Protein AF-A0A355QKP8-F1 (afdb_monomer_lite)

Secondary structure (DSSP, 8-state):
-HHHHHHHHHHHHHHHS-HHHHHHHHHHHHHHHHHHHHHHHHHHHHTT-TT---S---TTTTHHHHHHHHHHHHHHHHT-HHHHHHHHHHHHHHHHHHHHH-

Foldseek 3Di:
DVVVVVVVVVVVPPVVDPPLLVVLQVLLVVLLVQLVVLVVVLVCVVVVDPVDDDPDDDPDPPVVSVVSNV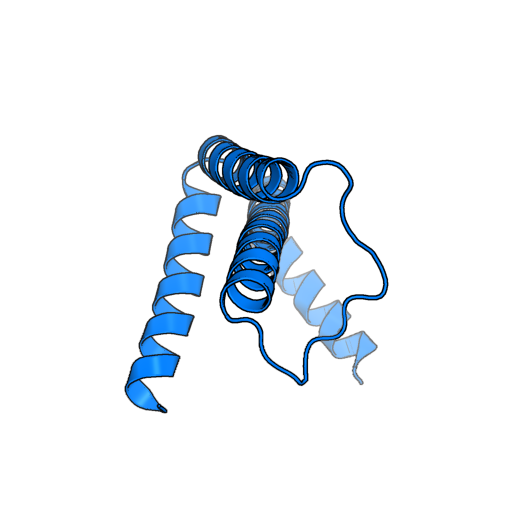VSVVVLVVSDDSSVVSSVVVVVVVVVCVVVPD

Structure (mmCIF, N/CA/C/O backbone):
data_AF-A0A355QKP8-F1
#
_entry.id   AF-A0A355QKP8-F1
#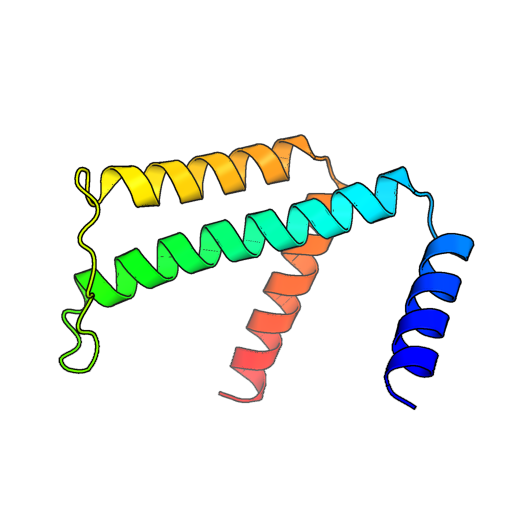
loop_
_atom_site.group_PDB
_atom_site.id
_atom_site.type_symbol
_atom_site.label_atom_id
_atom_site.label_alt_id
_atom_site.label_comp_id
_atom_site.label_asym_id
_atom_site.label_entity_id
_atom_site.label_seq_id
_atom_site.pdbx_PDB_ins_code
_atom_site.Cartn_x
_atom_site.Cartn_y
_atom_site.Cartn_z
_atom_site.occupancy
_atom_site.B_iso_or_equiv
_atom_site.auth_seq_id
_atom_site.auth_comp_id
_atom_site.auth_asym_id
_atom_site.auth_atom_id
_atom_site.pdbx_PDB_model_num
ATOM 1 N N . VAL A 1 1 ? -28.148 1.274 -10.314 1.00 85.31 1 VAL A N 1
ATOM 2 C CA . VAL A 1 1 ? -27.765 0.145 -9.428 1.00 85.31 1 VAL A CA 1
ATOM 3 C C . VAL A 1 1 ? -26.421 0.385 -8.745 1.00 85.31 1 VAL A C 1
ATOM 5 O O . VAL A 1 1 ? -26.413 0.440 -7.526 1.00 85.31 1 VAL A O 1
ATOM 8 N N . GLY A 1 2 ? -25.320 0.613 -9.478 1.00 90.50 2 GLY A N 1
ATOM 9 C CA . GLY A 1 2 ? -23.979 0.789 -8.882 1.00 90.50 2 GLY A CA 1
ATOM 10 C C . GLY A 1 2 ? -23.879 1.865 -7.791 1.00 90.50 2 GLY A C 1
ATOM 11 O O . GLY A 1 2 ? -23.387 1.574 -6.711 1.00 90.50 2 GLY A O 1
ATOM 12 N N . VAL A 1 3 ? -24.427 3.063 -8.029 1.00 92.31 3 VAL A N 1
ATOM 13 C CA . VAL A 1 3 ? -24.417 4.171 -7.046 1.00 92.31 3 VAL A CA 1
ATOM 14 C C . VAL A 1 3 ? -25.199 3.829 -5.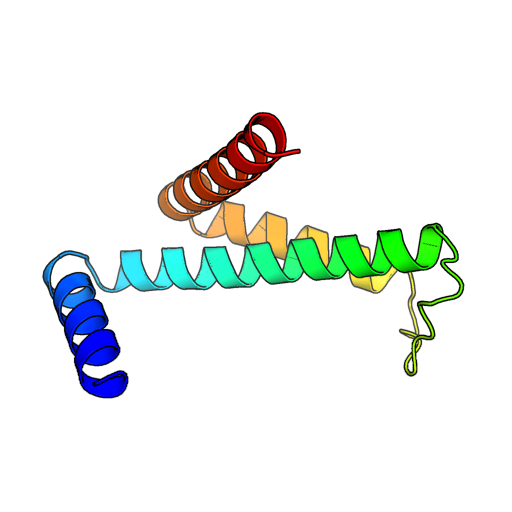775 1.00 92.31 3 VAL A C 1
ATOM 16 O O . VAL A 1 3 ? -24.780 4.168 -4.674 1.00 92.31 3 VAL A O 1
ATOM 19 N N . VAL A 1 4 ? -26.331 3.134 -5.919 1.00 95.50 4 VAL A N 1
ATOM 20 C CA . VAL A 1 4 ? -27.145 2.710 -4.771 1.00 95.50 4 VAL A CA 1
ATOM 21 C C . VAL A 1 4 ? -26.388 1.666 -3.953 1.00 95.50 4 VAL A C 1
ATOM 23 O O . VAL A 1 4 ? -26.348 1.780 -2.737 1.00 95.50 4 VAL A O 1
ATOM 26 N N . MET A 1 5 ? -25.726 0.712 -4.617 1.00 94.75 5 MET A N 1
ATOM 27 C CA . MET A 1 5 ? -24.932 -0.332 -3.961 1.00 94.75 5 MET A CA 1
ATOM 28 C C . MET A 1 5 ? -23.720 0.230 -3.214 1.00 94.75 5 MET A C 1
ATOM 30 O O . MET A 1 5 ? -23.479 -0.137 -2.066 1.00 94.75 5 MET A O 1
ATOM 34 N N . THR A 1 6 ? -22.957 1.135 -3.835 1.00 93.00 6 THR A N 1
ATOM 35 C CA . THR A 1 6 ? -21.808 1.765 -3.169 1.00 93.00 6 THR A CA 1
ATOM 36 C C . THR A 1 6 ? -22.261 2.674 -2.032 1.00 93.00 6 THR A C 1
ATOM 38 O O . THR A 1 6 ? -21.682 2.623 -0.949 1.00 93.00 6 THR A O 1
ATOM 41 N N . GLY A 1 7 ? -23.338 3.439 -2.233 1.00 93.06 7 GLY A N 1
ATOM 42 C CA . GLY A 1 7 ? -23.939 4.278 -1.199 1.00 93.06 7 GLY A CA 1
ATOM 43 C C . GLY A 1 7 ? -24.417 3.473 0.012 1.00 93.06 7 GLY A C 1
ATOM 44 O O . GLY A 1 7 ? -24.080 3.819 1.142 1.00 93.06 7 GLY A O 1
ATOM 45 N N . SER A 1 8 ? -25.132 2.361 -0.204 1.00 93.06 8 SER A N 1
ATOM 46 C CA . SER A 1 8 ? -25.588 1.492 0.888 1.00 93.06 8 SER A CA 1
ATOM 47 C C . SER A 1 8 ? -24.428 0.815 1.615 1.00 93.06 8 SER A C 1
ATOM 49 O O . SER A 1 8 ? -24.452 0.723 2.838 1.00 93.06 8 SER A O 1
ATOM 51 N N . ALA A 1 9 ? -23.393 0.380 0.889 1.00 89.25 9 ALA A N 1
ATOM 52 C CA . ALA A 1 9 ? -22.214 -0.227 1.499 1.00 89.25 9 ALA A CA 1
ATOM 53 C C . ALA A 1 9 ? -21.482 0.764 2.418 1.00 89.25 9 ALA A C 1
ATOM 55 O O . ALA A 1 9 ? -21.155 0.420 3.551 1.00 89.25 9 ALA A O 1
ATOM 56 N N . ILE A 1 10 ? -21.289 2.010 1.969 1.00 90.00 10 ILE A N 1
ATOM 57 C CA . ILE A 1 10 ? -20.680 3.064 2.793 1.00 90.00 10 ILE A CA 1
ATOM 58 C C . ILE A 1 10 ? -21.561 3.371 4.009 1.00 90.00 10 ILE A C 1
ATOM 60 O O . ILE A 1 10 ? -21.041 3.462 5.117 1.00 90.00 10 ILE A O 1
ATOM 64 N N . ALA A 1 11 ? -22.883 3.473 3.837 1.00 90.75 11 ALA A N 1
ATOM 65 C CA . ALA A 1 11 ? -23.804 3.738 4.943 1.00 90.75 11 ALA A CA 1
ATOM 66 C C . ALA A 1 11 ? -23.723 2.664 6.043 1.00 90.75 11 ALA A C 1
ATOM 68 O O . ALA A 1 11 ? -23.650 3.000 7.223 1.00 90.75 11 ALA A O 1
ATOM 69 N N . VAL A 1 12 ? -23.666 1.381 5.666 1.00 90.38 12 VAL A N 1
ATOM 70 C CA . VAL A 1 12 ? -23.492 0.269 6.617 1.00 90.38 12 VAL A CA 1
ATOM 71 C C . VAL A 1 12 ? -22.168 0.390 7.372 1.00 90.38 12 VAL A C 1
ATOM 73 O O . VAL A 1 12 ? -22.145 0.238 8.591 1.00 90.38 12 VAL A O 1
ATOM 76 N N . VAL A 1 13 ? -21.074 0.700 6.673 1.00 86.44 13 VAL A N 1
ATOM 77 C CA . VAL A 1 13 ? -19.748 0.847 7.293 1.00 86.44 13 VAL A CA 1
ATOM 78 C C . VAL A 1 13 ? -19.717 2.016 8.280 1.00 86.44 13 VAL A C 1
ATOM 80 O O . VAL A 1 13 ? -19.192 1.855 9.376 1.00 86.44 13 VAL A O 1
ATOM 83 N N . VAL A 1 14 ? -20.311 3.160 7.927 1.00 88.50 14 VAL A N 1
ATOM 84 C CA . VAL A 1 14 ? -20.350 4.360 8.783 1.00 88.50 14 VAL A CA 1
ATOM 85 C C . VAL A 1 14 ? -21.167 4.139 10.058 1.00 88.50 14 VAL A C 1
ATOM 87 O O . VAL A 1 14 ? -20.835 4.698 11.095 1.00 88.50 14 VAL A O 1
ATOM 90 N N . VAL A 1 15 ? -22.224 3.325 10.008 1.00 89.06 15 VAL A N 1
ATOM 91 C CA . VAL A 1 15 ? -23.022 2.998 11.204 1.00 89.06 15 VAL A CA 1
ATOM 92 C C . VAL A 1 15 ? -22.334 1.939 12.073 1.00 89.06 15 VAL A C 1
ATOM 94 O O . VAL A 1 15 ? -22.456 1.974 13.294 1.00 89.06 15 VAL A O 1
ATOM 97 N N . ALA A 1 16 ? -21.625 0.989 11.460 1.00 86.31 16 ALA A N 1
ATOM 98 C CA . ALA A 1 16 ? -20.994 -0.123 12.169 1.00 86.31 16 ALA A CA 1
ATOM 99 C C . ALA A 1 16 ? -19.630 0.223 12.793 1.00 86.31 16 ALA A C 1
ATOM 101 O O . ALA A 1 16 ? -19.232 -0.419 13.765 1.00 86.31 16 ALA A O 1
ATOM 102 N N . PHE A 1 17 ? -18.903 1.197 12.240 1.00 84.06 17 PHE A N 1
ATOM 103 C CA . PHE A 1 17 ? -17.544 1.540 12.656 1.00 84.06 17 PHE A CA 1
ATOM 104 C C . PHE A 1 17 ? -17.407 3.013 13.014 1.00 84.06 17 PHE A C 1
ATOM 106 O O . PHE A 1 17 ? -18.015 3.885 12.402 1.00 84.06 17 PHE A O 1
ATOM 113 N N . ASP A 1 18 ? -16.525 3.290 13.971 1.00 86.88 18 ASP A N 1
ATOM 114 C CA . ASP A 1 18 ? -16.158 4.660 14.293 1.00 86.88 18 ASP A CA 1
ATOM 115 C C . ASP A 1 18 ? -15.369 5.322 13.149 1.00 86.88 18 ASP A C 1
ATOM 117 O O . ASP A 1 18 ? -14.557 4.683 12.463 1.00 86.88 18 ASP A O 1
ATOM 121 N N . THR A 1 19 ? -15.578 6.629 12.981 1.00 86.12 19 THR A N 1
ATOM 122 C CA . THR A 1 19 ? -14.983 7.415 11.890 1.00 86.12 19 THR A CA 1
ATOM 123 C C . THR A 1 19 ? -13.452 7.374 11.933 1.00 86.12 19 THR A C 1
ATOM 125 O O . THR A 1 19 ? -12.809 7.304 10.883 1.00 86.12 19 THR A O 1
ATOM 128 N N . GLU A 1 20 ? -12.848 7.340 13.127 1.00 88.31 20 GLU A N 1
ATOM 129 C CA . GLU A 1 20 ? -11.395 7.242 13.288 1.00 88.31 20 GLU A CA 1
ATOM 130 C C . GLU A 1 20 ? -10.857 5.906 12.754 1.00 88.31 20 GLU A C 1
ATOM 132 O O . GLU A 1 20 ? -9.832 5.859 12.067 1.00 88.31 20 GLU A O 1
ATOM 137 N N . SER A 1 21 ? -11.569 4.810 13.027 1.00 87.69 21 SER A N 1
ATOM 138 C CA . SER A 1 21 ? -11.172 3.471 12.578 1.00 87.69 21 SER A CA 1
ATOM 139 C C . SER A 1 21 ? -11.279 3.341 11.058 1.00 87.69 21 SER A C 1
ATOM 141 O O . SER A 1 21 ? -10.362 2.820 10.420 1.00 87.69 21 SER A O 1
ATOM 143 N N . ILE A 1 22 ? -12.349 3.880 10.464 1.00 88.50 22 ILE A N 1
ATOM 144 C CA . ILE A 1 22 ? -12.539 3.908 9.006 1.00 88.50 22 ILE A CA 1
ATOM 145 C C . ILE A 1 22 ? -11.392 4.673 8.336 1.00 88.50 22 ILE A C 1
ATOM 147 O O . ILE A 1 22 ? -10.787 4.176 7.383 1.00 88.50 22 ILE A O 1
ATOM 151 N N . ALA A 1 23 ? -11.051 5.854 8.860 1.00 90.56 23 ALA A N 1
ATOM 152 C CA . ALA A 1 23 ? -9.964 6.670 8.331 1.00 90.56 23 ALA A CA 1
ATOM 153 C C . ALA A 1 23 ? -8.618 5.928 8.381 1.00 90.56 23 ALA A C 1
ATOM 155 O O . ALA A 1 23 ? -7.903 5.883 7.379 1.00 90.56 23 ALA A O 1
ATOM 156 N N . LYS A 1 24 ? -8.297 5.270 9.504 1.00 91.56 24 LYS A N 1
ATOM 157 C CA . LYS A 1 24 ? -7.062 4.480 9.641 1.00 91.56 24 LYS A CA 1
ATOM 158 C C . LYS A 1 24 ? -6.993 3.332 8.637 1.00 91.56 24 LYS A C 1
ATOM 160 O O . LYS A 1 24 ? -5.949 3.136 8.019 1.00 91.56 24 LYS A O 1
ATOM 165 N N . MET A 1 25 ? -8.081 2.586 8.444 1.00 90.62 25 MET A N 1
ATOM 166 C CA . MET A 1 25 ? -8.107 1.470 7.491 1.00 90.62 25 MET A CA 1
ATOM 167 C C . MET A 1 25 ? -7.943 1.952 6.046 1.00 90.62 25 MET A C 1
ATOM 169 O O . MET A 1 25 ? -7.137 1.395 5.298 1.00 90.62 25 MET A O 1
ATOM 173 N N . ALA A 1 26 ? -8.637 3.029 5.669 1.00 92.31 26 ALA A N 1
ATOM 174 C CA . ALA A 1 26 ? -8.514 3.626 4.343 1.00 92.31 26 ALA A CA 1
ATOM 175 C C . ALA A 1 26 ? -7.087 4.134 4.079 1.00 92.31 26 ALA A C 1
ATOM 177 O O . ALA A 1 26 ? -6.486 3.803 3.055 1.00 92.31 26 ALA A O 1
ATOM 178 N N . SER A 1 27 ? -6.504 4.883 5.020 1.00 94.38 27 SER A N 1
ATOM 179 C CA . SER A 1 27 ? -5.122 5.358 4.909 1.00 94.38 27 SER A CA 1
ATOM 180 C C . SER A 1 27 ? -4.121 4.203 4.840 1.00 94.38 27 SER A C 1
ATOM 182 O O . SER A 1 27 ? -3.202 4.251 4.026 1.00 94.38 27 SER A O 1
ATOM 184 N N . ALA A 1 28 ? -4.309 3.142 5.630 1.00 95.38 28 ALA A N 1
ATOM 185 C CA . ALA A 1 28 ? -3.450 1.961 5.590 1.00 95.38 28 ALA A CA 1
ATOM 186 C C . ALA A 1 28 ? -3.481 1.267 4.221 1.00 95.38 28 ALA A C 1
ATOM 188 O O . ALA A 1 28 ? -2.429 0.899 3.703 1.00 95.38 28 ALA A O 1
ATOM 189 N N . PHE A 1 29 ? -4.662 1.140 3.606 1.00 94.56 29 PHE A N 1
ATOM 190 C CA . PHE A 1 29 ? -4.800 0.588 2.258 1.00 94.56 29 PHE A CA 1
ATOM 191 C C . PHE A 1 29 ? -4.045 1.427 1.219 1.00 94.56 29 PHE A C 1
ATOM 193 O O . PHE A 1 29 ? -3.264 0.897 0.429 1.00 94.56 29 PHE A O 1
ATOM 200 N N . VAL A 1 30 ? -4.217 2.752 1.254 1.00 95.81 30 VAL A N 1
ATOM 201 C CA . VAL A 1 30 ? -3.521 3.666 0.337 1.00 95.81 30 VAL A CA 1
ATOM 202 C C . VAL A 1 30 ? -2.004 3.580 0.520 1.00 95.81 30 VAL A C 1
ATOM 204 O O . VAL A 1 30 ? -1.279 3.440 -0.461 1.00 95.81 30 VAL A O 1
ATOM 207 N N . LEU A 1 31 ? -1.505 3.578 1.758 1.00 96.56 31 LEU A N 1
ATOM 208 C CA . LEU A 1 31 ? -0.070 3.443 2.031 1.00 96.56 31 LEU A CA 1
ATOM 209 C C . LEU A 1 31 ? 0.481 2.084 1.580 1.00 96.56 31 LEU A C 1
ATOM 211 O O . LEU A 1 31 ? 1.568 2.026 1.005 1.00 96.56 31 LEU A O 1
ATOM 215 N N . LEU A 1 32 ? -0.269 0.999 1.789 1.00 96.00 32 LEU A N 1
ATOM 216 C CA . LEU A 1 32 ? 0.116 -0.331 1.323 1.00 96.00 32 LEU A CA 1
ATOM 217 C C . LEU A 1 32 ? 0.242 -0.353 -0.202 1.00 96.00 32 LEU A C 1
ATOM 219 O O . LEU A 1 32 ? 1.271 -0.774 -0.727 1.00 96.00 32 LEU A O 1
ATOM 223 N N . THR A 1 33 ? -0.773 0.144 -0.916 1.00 96.06 33 THR A N 1
ATOM 224 C CA . THR A 1 33 ? -0.739 0.212 -2.385 1.00 96.06 33 THR A CA 1
ATOM 225 C C . THR A 1 33 ? 0.408 1.087 -2.887 1.00 96.06 33 THR A C 1
ATOM 227 O O . THR A 1 33 ? 1.103 0.690 -3.818 1.00 96.06 33 THR A O 1
ATOM 230 N N . LEU A 1 34 ? 0.691 2.216 -2.230 1.00 96.56 34 LEU A N 1
ATOM 231 C CA . LEU A 1 34 ? 1.828 3.070 -2.565 1.00 96.56 34 LEU A CA 1
ATOM 232 C C . LEU A 1 34 ? 3.166 2.338 -2.383 1.00 96.56 34 LEU A C 1
ATOM 234 O O . LEU A 1 34 ? 4.033 2.405 -3.258 1.00 96.56 34 LEU A O 1
ATOM 238 N N . GLY A 1 35 ? 3.334 1.607 -1.280 1.00 95.94 35 GLY A N 1
ATOM 239 C CA . GLY A 1 35 ? 4.518 0.783 -1.033 1.00 95.94 35 GLY A CA 1
ATOM 240 C C . GLY A 1 35 ? 4.696 -0.312 -2.090 1.00 95.94 35 GLY A C 1
ATOM 241 O O . GLY A 1 35 ? 5.778 -0.446 -2.662 1.00 95.94 35 GLY A O 1
ATOM 242 N N . LEU A 1 36 ? 3.621 -1.039 -2.408 1.00 95.44 36 LEU A N 1
ATOM 243 C CA . LEU A 1 36 ? 3.625 -2.104 -3.415 1.00 95.44 36 LEU A CA 1
ATOM 244 C C . LEU A 1 36 ? 3.897 -1.578 -4.827 1.00 95.44 36 LEU A C 1
ATOM 246 O O . LEU A 1 36 ? 4.636 -2.211 -5.573 1.00 95.44 36 LEU A O 1
ATOM 250 N N . VAL A 1 37 ? 3.365 -0.411 -5.198 1.00 94.94 37 VAL A N 1
ATOM 251 C CA . VAL A 1 37 ? 3.642 0.211 -6.503 1.00 94.94 37 VAL A CA 1
ATOM 252 C C . VAL A 1 37 ? 5.104 0.645 -6.608 1.00 94.94 37 VAL A C 1
ATOM 254 O O . VAL A 1 37 ? 5.730 0.417 -7.642 1.00 94.94 37 VAL A O 1
ATOM 257 N N . ASN A 1 38 ? 5.685 1.221 -5.549 1.00 94.62 38 ASN A N 1
ATOM 258 C CA . ASN A 1 38 ? 7.114 1.558 -5.541 1.00 94.62 38 ASN A CA 1
ATOM 259 C C . ASN A 1 38 ? 7.990 0.308 -5.696 1.00 94.62 38 ASN A C 1
ATOM 261 O O . ASN A 1 38 ? 8.936 0.320 -6.488 1.00 94.62 38 ASN A O 1
ATOM 265 N N . LEU A 1 39 ? 7.634 -0.780 -5.005 1.00 93.94 39 LEU A N 1
ATOM 266 C CA . LEU A 1 39 ? 8.288 -2.077 -5.160 1.00 93.94 39 LEU A CA 1
ATOM 267 C C . LEU A 1 39 ? 8.138 -2.614 -6.590 1.00 93.94 39 LEU A C 1
ATOM 269 O O . LEU A 1 39 ? 9.129 -3.001 -7.201 1.00 93.94 39 LEU A O 1
ATOM 273 N N . ALA A 1 40 ? 6.929 -2.583 -7.153 1.00 92.50 40 ALA A N 1
ATOM 274 C CA . ALA A 1 40 ? 6.659 -3.046 -8.510 1.00 92.50 40 ALA A CA 1
ATOM 275 C C . ALA A 1 40 ? 7.487 -2.274 -9.543 1.00 92.50 40 ALA A C 1
ATOM 277 O O . ALA A 1 40 ? 8.105 -2.882 -10.408 1.00 92.50 40 ALA A O 1
ATOM 278 N N . VAL A 1 41 ? 7.575 -0.945 -9.432 1.00 91.06 41 VAL A N 1
ATOM 279 C CA . VAL A 1 41 ? 8.409 -0.129 -10.329 1.00 91.06 41 VAL A CA 1
ATOM 280 C C . VAL A 1 41 ? 9.886 -0.508 -10.216 1.00 91.06 41 VAL A C 1
ATOM 282 O O . VAL A 1 41 ? 10.573 -0.544 -11.237 1.00 91.06 41 VAL A O 1
ATOM 285 N N . LEU A 1 42 ? 10.374 -0.782 -9.004 1.00 91.00 42 LEU A N 1
ATOM 286 C CA . LEU A 1 42 ? 11.759 -1.189 -8.775 1.00 91.00 42 LEU A CA 1
ATOM 287 C C . LEU A 1 42 ? 12.051 -2.561 -9.399 1.00 91.00 42 LEU A C 1
ATOM 289 O O . LEU A 1 42 ? 13.025 -2.696 -10.136 1.00 91.00 42 LEU A O 1
ATOM 293 N N . VAL A 1 43 ? 11.171 -3.542 -9.181 1.00 91.06 43 VAL A N 1
ATOM 294 C CA . VAL A 1 43 ? 11.269 -4.892 -9.762 1.00 91.06 43 VAL A CA 1
ATOM 295 C C . VAL A 1 43 ? 11.185 -4.839 -11.287 1.00 91.06 43 VAL A C 1
ATOM 297 O O . VAL A 1 43 ? 12.069 -5.352 -11.962 1.00 91.06 43 VAL A O 1
ATOM 300 N N . LEU A 1 44 ? 10.185 -4.155 -11.851 1.00 89.88 44 LEU A N 1
ATOM 301 C CA . LEU A 1 44 ? 9.999 -4.050 -13.304 1.00 89.88 44 LEU A CA 1
ATOM 302 C C . LEU A 1 44 ? 11.202 -3.406 -14.005 1.00 89.88 44 LEU A C 1
ATOM 304 O O . LEU A 1 44 ? 11.5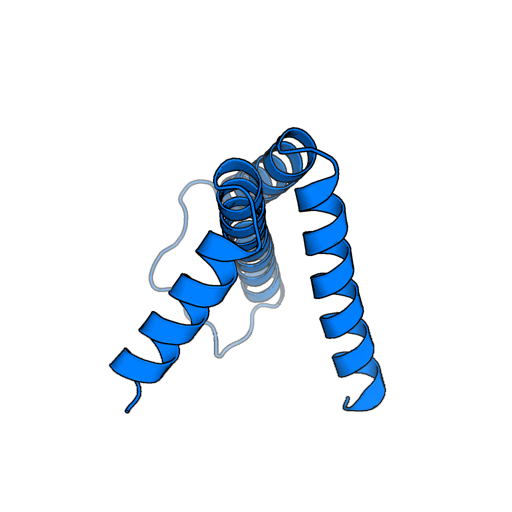63 -3.816 -15.106 1.00 89.88 44 LEU A O 1
ATOM 308 N N . ARG A 1 45 ? 11.835 -2.408 -13.372 1.00 86.69 45 ARG A N 1
ATOM 309 C CA . ARG A 1 45 ? 13.056 -1.776 -13.896 1.00 86.69 45 ARG A CA 1
ATOM 310 C C . ARG A 1 45 ? 14.288 -2.664 -13.725 1.00 86.69 45 ARG A C 1
ATOM 312 O O . ARG A 1 45 ? 15.118 -2.678 -14.623 1.00 86.69 45 ARG A O 1
ATOM 319 N N . ALA A 1 46 ? 14.408 -3.388 -12.610 1.00 86.44 46 ALA A N 1
ATOM 320 C CA . ALA A 1 46 ? 15.525 -4.300 -12.358 1.00 86.44 46 ALA A CA 1
ATOM 321 C C . ALA A 1 46 ? 15.489 -5.553 -13.251 1.00 86.44 46 ALA A C 1
ATOM 323 O O . ALA A 1 46 ? 16.536 -6.089 -13.592 1.00 86.44 46 ALA A O 1
ATOM 324 N N . SER A 1 47 ? 14.298 -6.011 -13.645 1.00 84.19 47 SER A N 1
ATOM 325 C CA . SER A 1 47 ? 14.111 -7.183 -14.508 1.00 84.19 47 SER A CA 1
ATOM 326 C C . SER A 1 47 ? 14.233 -6.894 -16.011 1.00 84.19 47 SER A C 1
ATOM 328 O O . SER A 1 47 ? 14.071 -7.819 -16.801 1.00 84.19 47 SER A O 1
ATOM 330 N N . GLU A 1 48 ? 14.471 -5.640 -16.418 1.00 78.56 48 GLU A N 1
ATOM 331 C CA . GLU A 1 48 ? 14.661 -5.214 -17.821 1.00 78.56 48 GLU A CA 1
ATOM 332 C C . GLU A 1 48 ? 13.652 -5.819 -18.824 1.00 78.56 48 GLU A C 1
ATOM 334 O O . GLU A 1 48 ? 13.987 -6.233 -19.937 1.00 78.56 48 GLU A O 1
ATOM 339 N N . ILE A 1 49 ? 12.374 -5.885 -18.439 1.00 80.31 49 ILE A N 1
ATOM 340 C CA . ILE A 1 49 ? 11.343 -6.527 -19.260 1.00 80.31 49 ILE A CA 1
ATOM 341 C C . ILE A 1 49 ? 11.118 -5.696 -20.533 1.00 80.31 49 ILE A C 1
ATOM 343 O O . ILE A 1 49 ? 10.726 -4.534 -20.450 1.00 80.31 49 ILE A O 1
ATOM 347 N N . ARG A 1 50 ? 11.279 -6.297 -21.724 1.00 71.12 50 ARG A N 1
ATOM 348 C CA . ARG A 1 50 ? 11.114 -5.606 -23.028 1.00 71.12 50 ARG A CA 1
ATOM 349 C C . ARG A 1 50 ? 9.765 -4.900 -23.207 1.00 71.12 50 ARG A C 1
ATOM 351 O O . ARG A 1 50 ? 9.687 -3.921 -23.939 1.00 71.12 50 ARG A O 1
ATOM 358 N N . SER A 1 51 ? 8.710 -5.392 -22.555 1.00 80.38 51 SER A N 1
ATOM 359 C CA . SER A 1 51 ? 7.369 -4.794 -22.607 1.00 80.38 51 SER A CA 1
ATOM 360 C C . SER A 1 51 ? 7.209 -3.555 -21.713 1.00 80.38 51 SER A C 1
ATOM 362 O O . SER A 1 51 ? 6.184 -2.881 -21.797 1.00 80.38 51 SER A O 1
ATOM 364 N N . TYR A 1 52 ? 8.177 -3.253 -20.842 1.00 80.31 52 TYR A N 1
ATOM 365 C CA . TYR A 1 52 ? 8.116 -2.125 -19.919 1.00 80.31 52 TYR A CA 1
ATOM 366 C C . TYR A 1 52 ? 8.957 -0.953 -20.441 1.00 80.31 52 TYR A C 1
ATOM 368 O O . TYR A 1 52 ? 10.166 -0.883 -20.230 1.00 80.31 52 TYR A O 1
ATOM 376 N N . ALA A 1 53 ? 8.301 -0.010 -21.121 1.00 79.88 53 ALA A N 1
ATOM 377 C CA . ALA A 1 53 ? 8.914 1.209 -21.650 1.00 79.88 53 ALA A CA 1
ATOM 378 C C . ALA A 1 53 ? 8.469 2.440 -20.829 1.00 79.88 53 ALA A C 1
ATOM 380 O O . ALA A 1 53 ? 7.433 3.039 -21.127 1.00 79.88 53 ALA A O 1
ATOM 381 N N . PRO A 1 54 ? 9.199 2.832 -19.764 1.00 79.50 54 PRO A N 1
ATOM 382 C CA . PRO A 1 54 ? 8.791 3.952 -18.922 1.00 79.50 54 PRO A CA 1
ATOM 383 C C . PRO A 1 54 ? 8.958 5.292 -19.653 1.00 79.50 54 PRO A C 1
ATOM 385 O O . PRO A 1 54 ? 10.075 5.686 -19.985 1.00 79.50 54 PRO A O 1
ATOM 388 N N . ALA A 1 55 ? 7.857 6.030 -19.822 1.00 80.12 55 ALA A N 1
ATOM 389 C CA . ALA A 1 55 ? 7.863 7.381 -20.399 1.00 80.12 55 ALA A CA 1
ATOM 390 C C . ALA A 1 55 ? 8.569 8.421 -19.504 1.00 80.12 55 ALA A C 1
ATOM 392 O O . ALA A 1 55 ? 9.084 9.421 -19.995 1.00 80.12 55 ALA A O 1
ATOM 393 N N . PHE A 1 56 ? 8.627 8.175 -18.189 1.00 82.25 56 PHE A N 1
ATOM 394 C CA . PHE A 1 56 ? 9.272 9.045 -17.206 1.00 82.25 56 PHE A CA 1
ATOM 395 C C . PHE A 1 56 ? 10.358 8.297 -16.418 1.00 82.25 56 PHE A C 1
ATOM 397 O O . PHE A 1 56 ? 10.151 7.186 -15.910 1.00 82.25 56 PHE A O 1
ATOM 404 N N . ARG A 1 57 ? 11.534 8.916 -16.278 1.00 74.56 57 ARG A N 1
ATOM 405 C CA . ARG A 1 57 ? 12.624 8.429 -15.420 1.00 74.56 57 ARG A CA 1
ATOM 406 C C . ARG A 1 57 ? 12.731 9.340 -14.204 1.00 74.56 57 ARG A C 1
ATOM 408 O O . ARG A 1 57 ? 12.961 10.534 -14.349 1.00 74.56 57 ARG A O 1
ATOM 415 N N . SER A 1 58 ? 12.561 8.769 -13.012 1.00 79.62 58 SER A N 1
ATOM 416 C CA . SER A 1 58 ? 12.718 9.519 -11.768 1.00 79.62 58 SER A CA 1
ATOM 417 C C . SER A 1 58 ? 14.173 9.988 -11.623 1.00 79.62 58 SER A C 1
ATOM 419 O O . SER A 1 58 ? 15.073 9.154 -11.752 1.00 79.62 58 SER A O 1
ATOM 421 N N . PRO A 1 59 ? 14.418 11.275 -11.324 1.00 76.50 59 PRO A N 1
ATOM 422 C CA . PRO A 1 59 ? 15.760 11.865 -11.336 1.00 76.50 59 PRO A CA 1
ATOM 423 C C . PRO A 1 59 ? 16.716 11.274 -10.287 1.00 76.50 59 PRO A C 1
ATOM 425 O O . PRO A 1 59 ? 17.926 11.363 -10.449 1.00 76.50 59 PRO A O 1
ATOM 428 N N . LEU A 1 60 ? 16.187 10.637 -9.239 1.00 85.25 60 LEU A N 1
ATOM 429 C CA . LEU A 1 60 ? 16.946 10.033 -8.137 1.00 85.25 60 LEU A CA 1
ATOM 430 C C . LEU A 1 60 ? 16.673 8.523 -8.012 1.00 85.25 60 LEU A C 1
ATOM 432 O O . LEU A 1 60 ? 16.611 7.978 -6.910 1.00 85.25 60 LEU A O 1
ATOM 436 N N . TYR A 1 61 ? 16.461 7.833 -9.136 1.00 79.12 61 TYR A N 1
ATOM 437 C CA . TYR A 1 61 ? 16.328 6.373 -9.125 1.00 79.12 61 TYR A CA 1
ATOM 438 C C . TYR A 1 61 ? 17.622 5.714 -8.601 1.00 79.12 61 TYR A C 1
ATOM 440 O O . TYR A 1 61 ? 18.695 6.109 -9.059 1.00 79.12 61 TYR A O 1
ATOM 448 N N . PRO A 1 62 ? 17.569 4.704 -7.706 1.00 86.19 62 PRO A N 1
ATOM 449 C CA . PRO A 1 62 ? 16.390 4.059 -7.102 1.00 86.19 62 PRO A CA 1
ATOM 450 C C . PRO A 1 62 ? 15.962 4.640 -5.738 1.00 86.19 62 PRO A C 1
ATOM 452 O O . PRO A 1 62 ? 14.989 4.174 -5.143 1.00 86.19 62 PRO A O 1
ATOM 455 N N . PHE A 1 63 ? 16.676 5.641 -5.218 1.00 90.25 63 PHE A N 1
ATOM 456 C CA . PHE A 1 63 ? 16.478 6.175 -3.867 1.00 90.25 63 PHE A CA 1
ATOM 457 C C . PHE A 1 63 ? 15.074 6.733 -3.636 1.00 90.25 63 PHE A C 1
ATOM 459 O O . PHE A 1 63 ? 14.525 6.562 -2.552 1.00 90.25 63 PHE A O 1
ATOM 466 N N . THR A 1 64 ? 14.455 7.342 -4.650 1.00 91.38 64 THR A N 1
ATOM 467 C CA . THR A 1 64 ? 13.080 7.853 -4.538 1.00 91.38 64 THR A CA 1
ATOM 468 C C . THR A 1 64 ? 12.058 6.763 -4.232 1.00 91.38 64 THR A C 1
ATOM 470 O O . THR A 1 64 ? 11.176 6.963 -3.400 1.00 91.38 64 THR A O 1
ATOM 473 N N . GLN A 1 65 ? 12.189 5.599 -4.865 1.00 92.06 65 GLN A N 1
ATOM 474 C CA . GLN A 1 65 ? 11.276 4.472 -4.696 1.00 92.06 65 GLN A CA 1
ATOM 475 C C . GLN A 1 65 ? 11.498 3.802 -3.341 1.00 92.06 65 GLN A C 1
ATOM 477 O O . GLN A 1 65 ? 10.534 3.482 -2.647 1.00 92.06 65 GLN A O 1
ATOM 482 N N . LEU A 1 66 ? 12.763 3.658 -2.933 1.00 93.31 66 LEU A N 1
ATOM 483 C CA . LEU A 1 66 ? 13.120 3.143 -1.611 1.00 93.31 66 LEU A CA 1
ATOM 484 C C . LEU A 1 66 ? 12.597 4.054 -0.495 1.00 93.31 66 LEU A C 1
ATOM 486 O O . LEU A 1 66 ? 11.997 3.562 0.456 1.00 93.31 66 LEU A O 1
ATOM 490 N N . ALA A 1 67 ? 12.752 5.374 -0.632 1.00 95.00 67 ALA A N 1
ATOM 491 C CA . ALA A 1 67 ? 12.213 6.339 0.321 1.00 95.00 67 ALA A CA 1
ATOM 492 C C . ALA A 1 67 ? 10.680 6.273 0.386 1.00 95.00 67 ALA A C 1
ATOM 494 O O . ALA A 1 67 ? 10.122 6.200 1.477 1.00 95.00 67 ALA A O 1
ATOM 495 N N . GLY A 1 68 ? 9.997 6.229 -0.764 1.00 93.62 68 GLY A N 1
ATOM 496 C CA . GLY A 1 68 ? 8.539 6.092 -0.819 1.00 93.62 68 GLY A CA 1
ATOM 497 C C . GLY A 1 68 ? 8.037 4.817 -0.139 1.00 93.62 68 GLY A C 1
ATOM 498 O O . GLY A 1 68 ? 7.095 4.865 0.655 1.00 93.62 68 GLY A O 1
ATOM 499 N N . MET A 1 69 ? 8.702 3.687 -0.384 1.00 95.38 69 MET A N 1
ATOM 500 C CA . MET A 1 69 ? 8.386 2.412 0.260 1.00 95.38 69 MET A CA 1
ATOM 501 C C . MET A 1 69 ? 8.652 2.453 1.773 1.00 95.38 69 MET A C 1
ATOM 503 O O . MET A 1 69 ? 7.786 2.060 2.555 1.00 95.38 69 MET A O 1
ATOM 507 N N . ALA A 1 70 ? 9.805 2.981 2.196 1.00 96.19 70 ALA A N 1
ATOM 508 C CA . ALA A 1 70 ? 10.183 3.080 3.605 1.00 96.19 70 ALA A CA 1
ATOM 509 C C . ALA A 1 70 ? 9.244 4.005 4.395 1.00 96.19 70 ALA A C 1
ATOM 511 O O . ALA A 1 70 ? 8.777 3.632 5.470 1.00 96.19 70 ALA A O 1
ATOM 512 N N . ILE A 1 71 ? 8.913 5.179 3.848 1.00 96.56 71 ILE A N 1
ATOM 513 C CA . ILE A 1 71 ? 7.970 6.127 4.458 1.00 96.56 71 ILE A CA 1
ATOM 514 C C . ILE A 1 71 ? 6.580 5.497 4.562 1.00 96.56 71 ILE A C 1
ATOM 516 O O . ILE A 1 71 ? 5.951 5.595 5.612 1.00 96.56 71 ILE A O 1
ATOM 520 N N . SER A 1 72 ? 6.115 4.807 3.516 1.00 95.50 72 SER A N 1
ATOM 521 C CA . SER A 1 72 ? 4.813 4.129 3.545 1.00 95.50 72 SER A CA 1
ATOM 522 C C . SER A 1 72 ? 4.756 3.077 4.655 1.00 95.50 72 SER A C 1
ATOM 524 O O . SER A 1 72 ? 3.816 3.072 5.448 1.00 95.50 72 SER A O 1
ATOM 526 N N . GLY A 1 73 ? 5.794 2.241 4.772 1.00 94.69 73 GLY A N 1
ATOM 527 C CA . GLY A 1 73 ? 5.910 1.254 5.849 1.00 94.69 73 GLY A CA 1
ATOM 528 C C . GLY A 1 73 ? 5.957 1.895 7.239 1.00 94.69 73 GLY A C 1
ATOM 529 O O . GLY A 1 73 ? 5.230 1.475 8.138 1.00 94.69 73 GLY A O 1
ATOM 530 N N . TYR A 1 74 ? 6.752 2.956 7.406 1.00 96.44 74 TYR A N 1
ATOM 531 C CA . TYR A 1 74 ? 6.845 3.698 8.665 1.00 96.44 74 TYR A CA 1
ATOM 532 C C . TYR A 1 74 ? 5.496 4.292 9.088 1.00 96.44 74 TYR A C 1
ATOM 534 O O . TYR A 1 74 ? 5.091 4.162 10.245 1.00 96.44 74 TYR A O 1
ATOM 542 N N . LEU A 1 75 ? 4.775 4.915 8.152 1.00 95.38 75 LEU A N 1
ATOM 543 C CA . LEU A 1 75 ? 3.469 5.506 8.424 1.00 95.38 75 LEU A CA 1
ATOM 544 C C . LEU A 1 75 ? 2.440 4.440 8.809 1.00 95.38 75 LEU A C 1
ATOM 546 O O . LEU A 1 75 ? 1.724 4.643 9.784 1.00 95.38 75 LEU A O 1
ATOM 550 N N . ILE A 1 76 ? 2.416 3.282 8.139 1.00 94.69 76 ILE A N 1
ATOM 551 C CA . ILE A 1 76 ? 1.518 2.169 8.503 1.00 94.69 76 ILE A CA 1
ATOM 552 C C . ILE A 1 76 ? 1.733 1.738 9.959 1.00 94.69 76 ILE A C 1
ATOM 554 O O . ILE A 1 76 ? 0.761 1.565 10.693 1.00 94.69 76 ILE A O 1
ATOM 558 N N . VAL A 1 77 ? 2.986 1.618 10.408 1.00 94.31 77 VAL A N 1
ATOM 559 C CA . VAL A 1 77 ? 3.296 1.283 11.810 1.00 94.31 77 VAL A CA 1
ATOM 560 C C . VAL A 1 77 ? 2.810 2.384 12.763 1.00 94.31 77 VAL A C 1
ATOM 562 O O . VAL A 1 77 ? 2.282 2.092 13.836 1.00 94.31 77 VAL A O 1
ATOM 565 N N . ARG A 1 78 ? 2.929 3.655 12.363 1.00 95.19 78 ARG A N 1
ATOM 566 C CA . ARG A 1 78 ? 2.475 4.825 13.136 1.00 95.19 78 ARG A CA 1
ATOM 567 C C . ARG A 1 78 ? 0.953 4.959 13.243 1.00 95.19 78 ARG A C 1
ATOM 569 O O . ARG A 1 78 ? 0.497 5.567 14.208 1.00 95.19 78 ARG A O 1
ATOM 576 N N . LEU A 1 79 ? 0.179 4.412 12.303 1.00 92.06 79 LEU A N 1
ATOM 577 C CA . LEU A 1 79 ? -1.293 4.443 12.333 1.00 92.06 79 LEU A CA 1
ATOM 578 C C . LEU A 1 79 ? -1.890 3.601 13.478 1.00 92.06 79 LEU A C 1
ATOM 580 O O . LEU A 1 79 ? -3.041 3.812 13.866 1.00 92.06 79 LEU A O 1
ATOM 584 N N . GLY A 1 80 ? -1.109 2.671 14.031 1.00 90.88 80 GLY A N 1
ATOM 585 C CA . GLY A 1 80 ? -1.492 1.819 15.152 1.00 90.88 80 GLY A CA 1
ATOM 586 C C . GLY A 1 80 ? -1.905 0.406 14.740 1.00 90.88 80 GLY A C 1
ATOM 587 O O . GLY A 1 80 ? -1.877 0.016 13.571 1.00 90.88 80 GLY A O 1
ATOM 588 N N . THR A 1 81 ? -2.298 -0.390 15.732 1.00 90.69 81 THR A N 1
ATOM 589 C CA . THR A 1 81 ? -2.485 -1.842 15.590 1.00 90.69 81 THR A CA 1
ATOM 590 C C . THR A 1 81 ? -3.594 -2.218 14.609 1.00 90.69 81 THR A C 1
ATOM 592 O O . THR A 1 81 ? -3.466 -3.206 13.894 1.00 90.69 81 THR A O 1
ATOM 595 N N . GLN A 1 82 ? -4.661 -1.416 14.520 1.00 88.69 82 GLN A N 1
ATOM 596 C CA . GLN A 1 82 ? -5.784 -1.666 13.605 1.00 88.69 82 GLN A CA 1
ATOM 597 C C . GLN A 1 82 ? -5.335 -1.688 12.135 1.00 88.69 82 GLN A C 1
ATOM 599 O O . GLN A 1 82 ? -5.711 -2.585 11.383 1.00 88.69 82 GLN A O 1
ATOM 604 N N . ALA A 1 83 ? -4.490 -0.731 11.740 1.00 91.75 83 ALA A N 1
ATOM 605 C CA . ALA A 1 83 ? -3.938 -0.650 10.392 1.00 91.75 83 ALA A CA 1
ATOM 606 C C . ALA A 1 83 ? -3.012 -1.834 10.088 1.00 91.75 83 ALA A C 1
ATOM 608 O O . ALA A 1 83 ? -3.101 -2.423 9.013 1.00 91.75 83 ALA A O 1
ATOM 609 N N . LEU A 1 84 ? -2.163 -2.219 11.046 1.00 93.38 84 LEU A N 1
ATOM 610 C CA . LEU A 1 84 ? -1.257 -3.361 10.900 1.00 93.38 84 LEU A CA 1
ATOM 611 C C . LEU A 1 84 ? -2.013 -4.680 10.725 1.00 93.38 84 LEU A C 1
ATOM 613 O O . LEU A 1 84 ? -1.687 -5.448 9.824 1.00 93.38 84 LEU A O 1
ATOM 617 N N . VAL A 1 85 ? -3.042 -4.920 11.542 1.00 94.31 85 VAL A N 1
ATOM 618 C CA . VAL A 1 85 ? -3.890 -6.117 11.429 1.00 94.31 85 VAL A CA 1
ATOM 619 C C . VAL A 1 85 ? -4.594 -6.148 10.076 1.00 94.31 85 VAL A C 1
ATOM 621 O O . VAL A 1 85 ? -4.601 -7.186 9.420 1.00 94.31 85 VAL A O 1
ATOM 624 N N . PHE A 1 86 ? -5.136 -5.015 9.625 1.00 93.06 86 PHE A N 1
ATOM 625 C CA . PHE A 1 86 ? -5.777 -4.923 8.316 1.00 93.06 86 PHE A CA 1
ATOM 626 C C . PHE A 1 86 ? -4.804 -5.229 7.169 1.00 93.06 86 PHE A C 1
ATOM 628 O O . PHE A 1 86 ? -5.102 -6.063 6.317 1.00 93.06 86 PHE A O 1
ATOM 635 N N . VAL A 1 87 ? -3.621 -4.609 7.168 1.00 94.25 87 VAL A N 1
ATOM 636 C CA . VAL A 1 87 ? -2.588 -4.848 6.149 1.00 94.25 87 VAL A CA 1
ATOM 637 C C . VAL A 1 87 ? -2.139 -6.310 6.153 1.00 94.25 87 VAL A C 1
ATOM 639 O O . VAL A 1 87 ? -2.047 -6.916 5.088 1.00 94.25 87 VAL A O 1
ATOM 642 N N . ALA A 1 88 ? -1.913 -6.898 7.331 1.00 94.62 88 ALA A N 1
ATOM 643 C CA . ALA A 1 88 ? -1.540 -8.303 7.465 1.00 94.62 88 ALA A CA 1
ATOM 644 C C . ALA A 1 88 ? -2.639 -9.241 6.947 1.00 94.62 88 ALA A C 1
ATOM 646 O O . ALA A 1 88 ? -2.335 -10.191 6.231 1.00 94.62 88 ALA A O 1
ATOM 647 N N . ALA A 1 89 ? -3.908 -8.957 7.253 1.00 95.50 89 ALA A N 1
ATOM 648 C CA . ALA A 1 89 ? -5.042 -9.733 6.760 1.00 95.50 89 ALA A CA 1
ATOM 649 C C . ALA A 1 89 ? -5.137 -9.680 5.229 1.00 95.50 89 ALA A C 1
ATOM 651 O O . ALA A 1 89 ? -5.235 -10.721 4.585 1.00 95.50 89 ALA A O 1
ATOM 652 N N . VAL A 1 90 ? -5.042 -8.487 4.631 1.00 94.19 90 VAL A N 1
ATOM 653 C CA . VAL A 1 90 ? -5.068 -8.320 3.168 1.00 94.19 90 VAL A CA 1
ATOM 654 C C . VAL A 1 90 ? -3.883 -9.032 2.512 1.00 94.19 90 VAL A C 1
ATOM 656 O O . VAL A 1 90 ? -4.067 -9.734 1.518 1.00 94.19 90 VAL A O 1
ATOM 659 N N . ALA A 1 91 ? -2.681 -8.908 3.080 1.00 93.56 91 ALA A N 1
ATOM 660 C CA . ALA A 1 91 ? -1.495 -9.598 2.582 1.00 93.56 91 ALA A CA 1
ATOM 661 C C . ALA A 1 91 ? -1.634 -11.127 2.679 1.00 93.56 91 ALA A C 1
ATOM 663 O O . ALA A 1 91 ? -1.321 -11.827 1.720 1.00 93.56 91 ALA A O 1
ATOM 664 N N . ALA A 1 92 ? -2.153 -11.644 3.797 1.00 95.25 92 ALA A N 1
ATOM 665 C CA . ALA A 1 92 ? -2.388 -13.071 4.000 1.00 95.25 92 ALA A CA 1
ATOM 666 C C . ALA A 1 92 ? -3.444 -13.621 3.034 1.00 95.25 92 ALA A C 1
ATOM 668 O O . ALA A 1 92 ? -3.243 -14.688 2.464 1.00 95.25 92 ALA A O 1
ATOM 669 N N . VAL A 1 93 ? -4.535 -12.885 2.801 1.00 95.44 93 VAL A N 1
ATOM 670 C CA . VAL A 1 93 ? -5.559 -13.254 1.811 1.00 95.44 93 VAL A CA 1
ATOM 671 C C . VAL A 1 93 ? -4.969 -13.273 0.405 1.00 95.44 93 VAL A C 1
ATOM 673 O O . VAL A 1 93 ? -5.186 -14.235 -0.325 1.00 95.44 93 VAL A O 1
ATOM 676 N N . GLY A 1 94 ? -4.186 -12.257 0.029 1.00 91.75 94 GLY A N 1
ATOM 677 C CA . GLY A 1 94 ? -3.505 -12.227 -1.267 1.00 91.75 94 GLY A CA 1
ATOM 678 C C . GLY A 1 94 ? -2.522 -13.388 -1.439 1.00 91.75 94 GLY A C 1
ATOM 679 O O . GLY A 1 94 ? -2.496 -14.027 -2.489 1.00 91.75 94 GLY A O 1
ATOM 680 N N . TRP A 1 95 ? -1.760 -13.707 -0.392 1.00 93.31 95 TRP A N 1
ATOM 681 C CA . TRP A 1 95 ? -0.826 -14.831 -0.380 1.00 93.31 95 TRP A CA 1
ATOM 682 C C . TRP A 1 95 ? -1.538 -16.188 -0.467 1.00 93.31 95 TRP A C 1
ATOM 684 O O . TRP A 1 95 ? -1.159 -17.030 -1.278 1.00 93.31 95 TRP A O 1
ATOM 694 N N . ALA A 1 96 ? -2.607 -16.384 0.309 1.00 94.94 96 ALA A N 1
ATO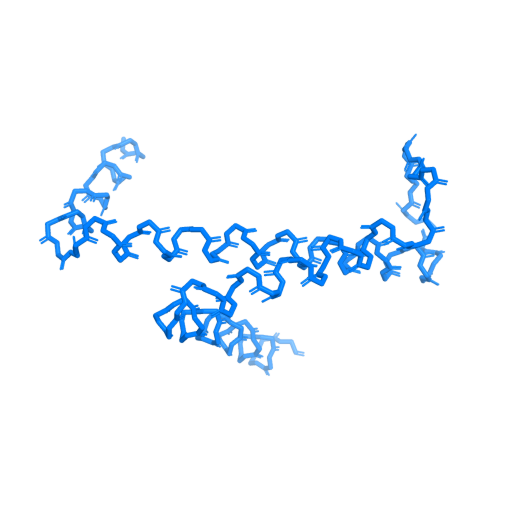M 695 C CA . ALA A 1 96 ? -3.427 -17.590 0.264 1.00 94.94 96 ALA A CA 1
ATOM 696 C C . ALA A 1 96 ? -4.092 -17.761 -1.106 1.00 94.94 96 ALA A C 1
ATOM 698 O O . ALA A 1 96 ? -4.086 -18.856 -1.659 1.00 94.94 96 ALA A O 1
ATOM 699 N N . TRP A 1 97 ? -4.616 -16.678 -1.685 1.00 95.62 97 TRP A N 1
ATOM 700 C CA . TRP A 1 97 ? -5.178 -16.698 -3.031 1.00 95.62 97 TRP A CA 1
ATOM 701 C C . TRP A 1 97 ? -4.135 -17.116 -4.065 1.00 95.62 97 TRP A C 1
ATOM 703 O O . TRP A 1 97 ? -4.405 -18.000 -4.875 1.00 95.62 97 TRP A O 1
ATOM 713 N N . HIS A 1 98 ? -2.938 -16.525 -4.004 1.00 90.88 98 HIS A N 1
ATOM 714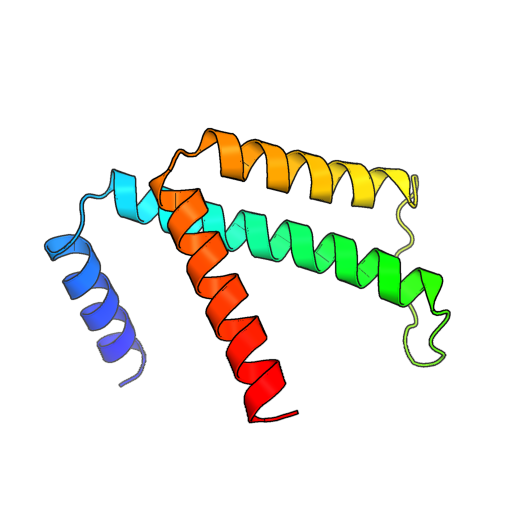 C CA . HIS A 1 98 ? -1.840 -16.912 -4.879 1.00 90.88 98 HIS A CA 1
ATOM 715 C C . HIS A 1 98 ? -1.526 -18.403 -4.735 1.00 90.88 98 HIS A C 1
ATOM 717 O O . HIS A 1 98 ? -1.434 -19.074 -5.741 1.00 90.88 98 HIS A O 1
ATOM 723 N N . HIS A 1 99 ? -1.425 -18.953 -3.525 1.00 91.69 99 HIS A N 1
ATOM 724 C CA . HIS A 1 99 ? -1.108 -20.378 -3.349 1.00 91.69 99 HIS A CA 1
ATOM 725 C C . HIS A 1 99 ? -2.225 -21.361 -3.716 1.00 91.69 99 HIS A C 1
ATOM 727 O O . HIS A 1 99 ? -1.939 -22.525 -3.982 1.00 91.69 99 HIS A O 1
ATOM 733 N N . LEU A 1 100 ? -3.490 -20.945 -3.651 1.00 93.38 100 LEU A N 1
ATOM 734 C CA . LEU A 1 100 ? -4.623 -21.819 -3.961 1.00 93.38 100 LEU A CA 1
ATOM 735 C C . LEU A 1 100 ? -4.942 -21.856 -5.460 1.00 93.38 100 LEU A C 1
ATOM 737 O O . LEU A 1 100 ? -5.448 -22.869 -5.939 1.00 93.38 100 LEU A O 1
ATOM 741 N N . TYR A 1 101 ? -4.688 -20.759 -6.181 1.00 88.69 101 TYR A N 1
ATOM 742 C CA . TYR A 1 101 ? -5.062 -20.605 -7.591 1.00 88.69 101 TYR A CA 1
ATOM 743 C C . TYR A 1 101 ? -3.876 -20.517 -8.565 1.00 88.69 101 TYR A C 1
ATOM 745 O O . TYR A 1 101 ? -4.102 -20.698 -9.762 1.00 88.69 101 TYR A O 1
ATOM 753 N N . ALA A 1 102 ? -2.656 -20.231 -8.096 1.00 70.62 102 ALA A N 1
ATOM 754 C CA . ALA A 1 102 ? -1.421 -20.231 -8.889 1.00 70.62 102 ALA A CA 1
ATOM 755 C C . ALA A 1 102 ? -0.424 -21.274 -8.364 1.00 70.62 102 ALA A C 1
ATOM 757 O O . ALA A 1 102 ? 0.269 -21.863 -9.223 1.00 70.62 102 ALA A O 1
#

pLDDT: mean 90.2, std 5.87, range [70.62, 96.56]

Radius of gyration: 17.29 Å; chains: 1; bounding box: 45×34×39 Å

Sequence (102 aa):
VGVVMTGSAIAVVVVAFDTESIAKMASAFVLLTLGLVNLAVLVLRASEIRSYAPAFRSPLYPFTQLAGMAISGYLIVRLGTQALVFVAAVAAVGWAWHHLYA